Protein AF-A0A4R5ES61-F1 (afdb_monomer_lite)

Sequence (86 aa):
MGKEGDWPEFRLACNGGGGCVVVEHIA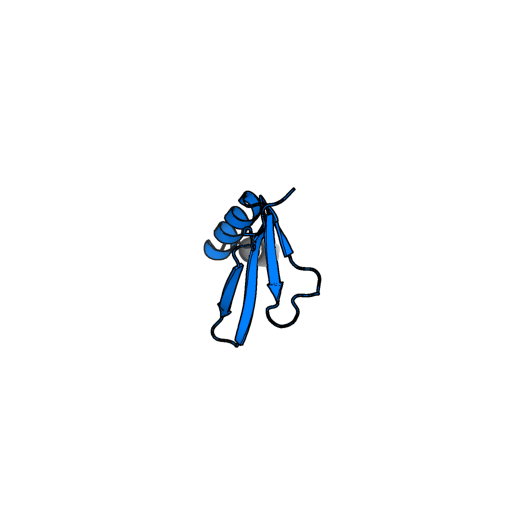DAVVIRDSKNLHQPGLVFSRREYADFRRRVRGGTWPRTVLQFLASVLRTAALILRHVTH

Secondary structure (DSSP, 8-state):
---TT-PPEEEEEE-TTS-EEEEEEETTEEEEEETT-TTSPPEEEEHHHHHHHHHHHHTT--HHHHHHHHHHHHHHHHHHHHHH--

Radius of gyration: 21.61 Å; chains: 1; bounding box: 33×20×77 Å

pLDDT: mean 81.59, std 13.6, range [36.25, 95.75]

Foldseek 3Di:
DDDPPPPWDWDWDDDPVGWIWIWTDDPQKTWIGGPVCRPDHTDIDGPVVVVVVVCCVVVVVPVVVVVVVVVVVVVVVVVVVVVVVD

Structure (mmCIF, N/CA/C/O backbone):
data_AF-A0A4R5ES61-F1
#
_entry.id   AF-A0A4R5ES61-F1
#
loop_
_atom_site.group_PDB
_atom_site.id
_atom_site.type_symbol
_atom_site.label_atom_id
_atom_site.label_alt_id
_atom_site.label_comp_id
_atom_site.label_asym_id
_atom_site.label_entity_id
_atom_site.label_seq_id
_atom_site.pdbx_PDB_ins_code
_atom_site.Cartn_x
_atom_site.Cartn_y
_atom_site.Cartn_z
_atom_site.occupancy
_atom_site.B_iso_or_equiv
_atom_site.auth_seq_id
_atom_site.auth_comp_id
_atom_site.auth_asym_id
_atom_site.auth_atom_id
_atom_site.pdbx_PDB_model_num
ATOM 1 N N . MET A 1 1 ? -16.903 -1.515 24.806 1.00 36.25 1 MET A N 1
ATOM 2 C CA . MET A 1 1 ? -15.765 -1.786 25.710 1.00 36.25 1 MET A CA 1
ATOM 3 C C . MET A 1 1 ? -14.912 -2.862 25.054 1.00 36.25 1 MET A C 1
ATOM 5 O O . MET A 1 1 ? -15.328 -4.014 25.044 1.00 36.25 1 MET A O 1
ATOM 9 N N . GLY A 1 2 ? -13.815 -2.477 24.393 1.00 47.22 2 GLY A N 1
ATOM 10 C CA . GLY A 1 2 ? -12.855 -3.435 23.830 1.00 47.22 2 GLY A CA 1
ATOM 11 C C . GLY A 1 2 ? -12.083 -4.097 24.967 1.00 47.22 2 GLY A C 1
ATOM 12 O O . GLY A 1 2 ? -11.713 -3.413 25.920 1.00 47.22 2 GLY A O 1
ATOM 13 N N . LYS A 1 3 ? -11.930 -5.422 24.926 1.00 47.44 3 LYS A N 1
ATOM 14 C CA . LYS A 1 3 ? -11.216 -6.165 25.966 1.00 47.44 3 LYS A CA 1
ATOM 15 C C . LYS A 1 3 ? -9.715 -5.921 25.840 1.00 47.44 3 LYS A C 1
ATOM 17 O O . LYS A 1 3 ? -9.151 -6.034 24.756 1.00 47.44 3 LYS A O 1
ATOM 22 N N . GLU A 1 4 ? -9.099 -5.612 26.974 1.00 49.34 4 GLU A N 1
ATOM 23 C CA . GLU A 1 4 ? -7.654 -5.591 27.175 1.00 49.34 4 GLU A CA 1
ATOM 24 C C . GLU A 1 4 ? -7.094 -6.977 26.823 1.00 49.34 4 GLU A C 1
ATOM 26 O O . GLU A 1 4 ? -7.375 -7.964 27.501 1.00 49.34 4 GLU A O 1
ATOM 31 N N . GLY A 1 5 ? -6.430 -7.071 25.672 1.00 52.78 5 GLY A N 1
ATOM 32 C CA . GLY A 1 5 ? -6.001 -8.334 25.063 1.00 52.78 5 GLY A CA 1
ATOM 33 C C . GLY A 1 5 ? -6.065 -8.336 23.534 1.00 52.78 5 GLY A C 1
ATOM 34 O O . GLY A 1 5 ? -5.376 -9.134 22.910 1.00 52.78 5 GLY A O 1
ATOM 35 N N . ASP A 1 6 ? -6.819 -7.416 22.928 1.00 59.12 6 ASP A N 1
ATOM 36 C CA . ASP A 1 6 ? -6.916 -7.266 21.469 1.00 59.12 6 ASP A CA 1
ATOM 37 C C . ASP A 1 6 ? -5.812 -6.341 20.928 1.00 59.12 6 ASP A C 1
ATOM 39 O O . ASP A 1 6 ? -6.070 -5.326 20.279 1.00 5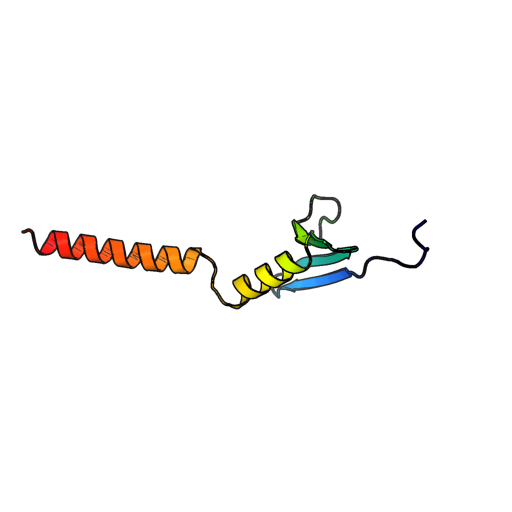9.12 6 ASP A O 1
ATOM 43 N N . TRP A 1 7 ? -4.553 -6.636 21.270 1.00 55.91 7 TRP A N 1
ATOM 44 C CA . TRP A 1 7 ? -3.441 -5.957 20.611 1.00 55.91 7 TRP A CA 1
ATOM 45 C C . TRP A 1 7 ? -3.474 -6.341 19.130 1.00 55.91 7 TRP A C 1
ATOM 47 O O . TRP A 1 7 ? -3.454 -7.538 18.831 1.00 55.91 7 TRP A O 1
ATOM 57 N N . PRO A 1 8 ? -3.548 -5.370 18.202 1.00 64.31 8 PRO A N 1
ATOM 58 C CA . PRO A 1 8 ? -3.647 -5.681 16.788 1.00 6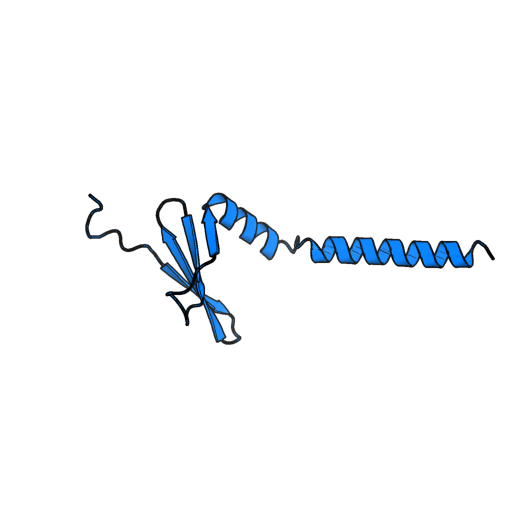4.31 8 PRO A CA 1
ATOM 59 C C . PRO A 1 8 ? -2.436 -6.502 16.358 1.00 64.31 8 PRO A C 1
ATOM 61 O O . PRO A 1 8 ? -1.285 -6.124 16.589 1.00 64.31 8 PRO A O 1
ATOM 64 N N . GLU A 1 9 ? -2.707 -7.650 15.740 1.00 76.06 9 GLU A N 1
ATOM 65 C CA . GLU A 1 9 ? -1.657 -8.489 15.187 1.00 76.06 9 GLU A CA 1
ATOM 66 C C . GLU A 1 9 ? -0.964 -7.706 14.068 1.00 76.06 9 GLU A C 1
ATOM 68 O O . GLU A 1 9 ? -1.590 -7.291 13.082 1.00 76.06 9 GLU A O 1
ATOM 73 N N . PHE A 1 10 ? 0.339 -7.484 14.236 1.00 83.44 10 PHE A N 1
ATOM 74 C CA . PHE A 1 10 ? 1.162 -6.818 13.244 1.00 83.44 10 PHE A CA 1
ATOM 75 C C . PHE A 1 10 ? 2.286 -7.725 12.762 1.00 83.44 10 PHE A C 1
ATOM 77 O O . PHE A 1 10 ? 2.870 -8.515 13.504 1.00 83.44 10 PHE A O 1
ATOM 84 N N . ARG A 1 11 ? 2.626 -7.574 11.485 1.00 90.62 11 ARG A N 1
ATOM 85 C CA . ARG A 1 11 ? 3.729 -8.275 10.843 1.00 90.62 11 ARG A CA 1
ATOM 86 C C . ARG A 1 11 ? 4.697 -7.272 10.242 1.00 90.62 11 ARG A C 1
ATOM 88 O O . ARG A 1 11 ? 4.310 -6.445 9.419 1.00 90.62 11 ARG A O 1
ATOM 95 N N . LEU A 1 12 ? 5.975 -7.408 10.581 1.00 91.06 12 LEU A N 1
ATOM 96 C CA . LEU A 1 12 ? 7.051 -6.712 9.886 1.00 91.06 12 LEU A CA 1
ATOM 97 C C . LEU A 1 12 ? 7.375 -7.445 8.574 1.00 91.06 12 LEU A C 1
ATOM 99 O O . LEU A 1 12 ? 7.642 -8.650 8.566 1.00 91.06 12 LEU A O 1
ATOM 103 N N . ALA A 1 13 ? 7.341 -6.727 7.454 1.00 90.12 13 ALA A N 1
ATOM 104 C CA . ALA A 1 13 ? 7.690 -7.238 6.134 1.00 90.12 13 ALA A CA 1
ATOM 105 C C . ALA A 1 13 ? 8.814 -6.393 5.530 1.00 90.12 13 ALA A C 1
ATOM 107 O O . ALA A 1 13 ? 8.621 -5.218 5.230 1.00 90.12 13 ALA A O 1
ATOM 108 N N . CYS A 1 14 ? 9.978 -7.008 5.334 1.00 91.25 14 CYS A N 1
ATOM 109 C CA . CYS A 1 14 ? 11.17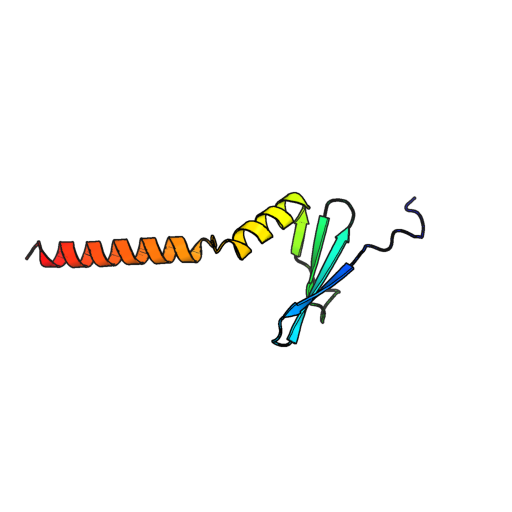2 -6.359 4.803 1.00 91.25 14 CYS A CA 1
ATOM 110 C C . CYS A 1 14 ? 11.522 -6.877 3.409 1.00 91.25 14 CYS A C 1
ATOM 112 O O . CYS A 1 14 ? 11.294 -8.046 3.094 1.00 91.25 14 CYS A O 1
ATOM 114 N N . ASN A 1 15 ? 12.125 -6.017 2.593 1.00 85.50 15 ASN A N 1
ATOM 115 C CA . ASN A 1 15 ? 12.867 -6.435 1.411 1.00 85.50 15 ASN A CA 1
ATOM 116 C C . ASN A 1 15 ? 14.365 -6.586 1.747 1.00 85.50 15 ASN A C 1
ATOM 118 O O . ASN A 1 15 ? 14.850 -6.061 2.748 1.00 85.50 15 ASN A O 1
ATOM 122 N N . GLY A 1 16 ? 15.119 -7.277 0.889 1.00 79.94 16 GLY A N 1
ATOM 123 C CA . GLY A 1 16 ? 16.573 -7.435 1.051 1.00 79.94 16 GLY A CA 1
ATOM 124 C C . GLY A 1 16 ? 17.388 -6.139 0.901 1.00 79.94 16 GLY A C 1
ATOM 125 O O . GLY A 1 16 ? 18.595 -6.164 1.096 1.00 79.94 16 GLY A O 1
ATOM 126 N N . GLY A 1 17 ? 16.747 -5.014 0.558 1.00 81.56 17 GLY A N 1
ATOM 127 C CA . GLY A 1 17 ? 17.367 -3.695 0.382 1.00 81.56 17 GLY A CA 1
ATOM 128 C C . GLY A 1 17 ? 17.178 -2.744 1.570 1.00 81.56 17 GLY A C 1
ATOM 129 O O . GLY A 1 17 ? 17.409 -1.547 1.425 1.00 81.56 17 GLY A O 1
ATOM 130 N N . GLY A 1 18 ? 16.716 -3.238 2.726 1.00 79.56 18 GLY A N 1
ATOM 131 C CA . GLY A 1 18 ? 16.578 -2.444 3.956 1.00 79.56 18 GLY A CA 1
ATOM 132 C C . GLY A 1 18 ? 15.310 -1.582 4.051 1.00 79.56 18 GLY A C 1
ATOM 133 O O . GLY A 1 18 ? 15.186 -0.770 4.973 1.00 79.56 18 GLY A O 1
ATOM 134 N N . GLY A 1 19 ? 14.368 -1.744 3.118 1.00 89.50 19 GLY A N 1
ATOM 135 C CA . GLY A 1 19 ? 13.019 -1.189 3.208 1.00 89.50 19 GLY A CA 1
ATOM 136 C C . GLY A 1 19 ? 12.090 -2.168 3.920 1.00 89.50 19 GLY A C 1
ATOM 137 O O . GLY A 1 19 ? 11.980 -3.323 3.507 1.00 89.50 19 GLY A O 1
ATOM 138 N N . CYS A 1 20 ? 11.409 -1.711 4.968 1.00 93.38 20 CYS A N 1
ATOM 139 C CA . CYS A 1 20 ? 10.475 -2.525 5.734 1.00 93.38 20 CYS A CA 1
ATOM 140 C C . CYS A 1 20 ? 9.168 -1.772 5.968 1.00 93.38 20 CYS A C 1
ATOM 142 O O . CYS A 1 20 ? 9.151 -0.555 6.146 1.00 93.38 20 CYS A O 1
ATOM 144 N N . VAL A 1 21 ? 8.073 -2.521 6.005 1.00 94.12 21 VAL A N 1
ATOM 145 C CA . VAL A 1 21 ? 6.752 -2.013 6.366 1.00 94.12 21 VAL A CA 1
ATOM 146 C C . VAL A 1 21 ? 6.176 -2.834 7.507 1.00 94.12 21 VAL A C 1
ATOM 148 O O . VAL A 1 21 ? 6.409 -4.041 7.597 1.00 94.12 21 VAL A O 1
ATOM 151 N N . VAL A 1 22 ? 5.409 -2.180 8.368 1.00 94.00 22 VAL A N 1
ATOM 152 C CA . VAL A 1 22 ? 4.547 -2.844 9.344 1.00 94.00 22 VAL A CA 1
ATOM 153 C C . VAL A 1 22 ? 3.173 -3.006 8.712 1.00 94.00 22 VAL A C 1
ATOM 155 O O . VAL A 1 22 ? 2.627 -2.050 8.164 1.00 94.00 22 VAL A O 1
ATOM 158 N N . VAL A 1 23 ? 2.641 -4.223 8.756 1.00 94.12 23 VAL A N 1
ATOM 159 C CA . VAL A 1 23 ? 1.300 -4.568 8.281 1.00 94.12 23 VAL A CA 1
ATOM 160 C C . VAL A 1 23 ? 0.464 -4.952 9.492 1.00 94.12 23 VAL A C 1
ATOM 162 O O . VAL A 1 23 ? 0.748 -5.967 10.119 1.00 94.12 23 VAL A O 1
ATOM 165 N N . GLU A 1 24 ? -0.543 -4.152 9.817 1.00 92.69 24 GLU A N 1
ATOM 166 C CA . GLU A 1 24 ? -1.427 -4.336 10.971 1.00 92.69 24 GLU A CA 1
ATOM 167 C C . GLU A 1 24 ? -2.815 -4.766 10.497 1.00 92.69 24 GLU A C 1
ATOM 169 O O . GLU A 1 24 ? -3.382 -4.168 9.576 1.00 92.69 24 GLU A O 1
ATOM 174 N N . HIS A 1 25 ? -3.380 -5.787 11.135 1.00 91.06 25 HIS A N 1
ATOM 175 C CA . HIS A 1 25 ? -4.763 -6.197 10.917 1.00 91.06 25 HIS A CA 1
ATOM 176 C C . HIS A 1 25 ? -5.631 -5.646 12.051 1.00 91.06 25 HIS A C 1
ATOM 178 O O . HIS A 1 25 ? -5.556 -6.119 13.180 1.00 91.06 25 HIS A O 1
ATOM 184 N N . ILE A 1 26 ? -6.456 -4.639 11.752 1.00 88.19 26 ILE A N 1
ATOM 185 C CA . ILE A 1 26 ? -7.323 -3.973 12.735 1.00 88.19 26 ILE A CA 1
ATOM 186 C C . ILE A 1 26 ? -8.767 -4.122 12.263 1.00 88.19 26 ILE A C 1
ATOM 188 O O . ILE A 1 26 ? -9.156 -3.522 11.259 1.00 88.19 26 ILE A O 1
ATOM 192 N N . ALA A 1 27 ? -9.563 -4.926 12.974 1.00 88.12 27 ALA A N 1
ATOM 193 C CA . ALA A 1 27 ? -10.927 -5.279 12.573 1.00 88.12 27 ALA A CA 1
ATOM 194 C C . ALA A 1 27 ? -10.986 -5.721 11.088 1.00 88.12 27 ALA A C 1
ATOM 196 O O . ALA A 1 27 ? -10.325 -6.691 10.698 1.00 88.12 27 ALA A O 1
ATOM 197 N N . ASP A 1 28 ? -11.729 -5.001 10.244 1.00 88.62 28 ASP A N 1
ATOM 198 C CA . ASP A 1 28 ? -11.891 -5.288 8.810 1.00 88.62 28 ASP A CA 1
ATOM 199 C C . ASP A 1 28 ? -10.900 -4.547 7.898 1.00 88.62 28 ASP A C 1
ATOM 201 O O . ASP A 1 28 ? -10.980 -4.648 6.666 1.00 88.62 28 ASP A O 1
ATOM 205 N N . ALA A 1 29 ? -9.935 -3.846 8.493 1.00 91.81 29 ALA A N 1
ATOM 206 C CA . ALA A 1 29 ? -8.916 -3.089 7.790 1.00 91.81 29 ALA A CA 1
ATOM 207 C C . ALA A 1 29 ? -7.529 -3.745 7.872 1.00 91.81 29 ALA A C 1
ATOM 209 O O . ALA A 1 29 ? -7.176 -4.444 8.824 1.00 91.81 29 ALA A O 1
ATOM 210 N N . VAL A 1 30 ? -6.728 -3.477 6.845 1.00 94.31 30 VAL A N 1
ATOM 211 C CA . VAL A 1 30 ? -5.291 -3.731 6.801 1.00 94.31 30 VAL A CA 1
ATOM 212 C C . VAL A 1 30 ? -4.601 -2.382 6.686 1.00 94.31 30 VAL A C 1
ATOM 214 O O . VAL A 1 30 ? -4.825 -1.652 5.718 1.00 94.31 30 VAL A O 1
ATOM 217 N N . VAL A 1 31 ? -3.769 -2.055 7.668 1.00 93.69 31 VAL A N 1
ATOM 218 C CA . VAL A 1 31 ? -3.007 -0.806 7.711 1.00 93.69 31 VAL A CA 1
ATOM 219 C C . VAL A 1 31 ? -1.545 -1.117 7.430 1.00 93.69 31 VAL A C 1
ATOM 221 O O . VAL A 1 31 ? -0.973 -2.026 8.023 1.00 93.69 31 VAL A O 1
ATOM 224 N N . ILE A 1 32 ? -0.936 -0.384 6.502 1.00 94.19 32 ILE A N 1
ATOM 225 C CA . ILE A 1 32 ? 0.470 -0.545 6.130 1.00 94.19 32 ILE A CA 1
ATOM 226 C C . ILE A 1 32 ? 1.203 0.757 6.413 1.00 94.19 32 ILE A C 1
ATOM 228 O O . ILE A 1 32 ? 0.833 1.809 5.885 1.00 94.19 32 ILE A O 1
ATOM 232 N N . ARG A 1 33 ? 2.262 0.682 7.215 1.00 94.00 33 ARG A N 1
ATOM 233 C CA . ARG A 1 33 ? 3.086 1.829 7.612 1.00 94.00 33 ARG A CA 1
ATOM 234 C C . ARG A 1 33 ? 4.546 1.576 7.289 1.00 94.00 33 ARG A C 1
ATOM 236 O O . ARG A 1 33 ? 5.010 0.438 7.339 1.00 94.00 33 ARG A O 1
ATOM 243 N N . ASP A 1 34 ? 5.275 2.643 6.997 1.00 93.25 34 ASP A N 1
ATOM 244 C CA . ASP A 1 34 ? 6.732 2.592 6.951 1.00 93.25 34 ASP A CA 1
ATOM 245 C C . ASP A 1 34 ? 7.272 2.242 8.345 1.00 93.25 34 ASP A C 1
ATOM 247 O O . ASP A 1 34 ? 6.889 2.864 9.339 1.00 93.25 34 ASP A O 1
ATOM 251 N N . SER A 1 35 ? 8.151 1.238 8.438 1.00 91.19 35 SER A N 1
ATOM 252 C CA . SER A 1 35 ? 8.608 0.742 9.742 1.00 91.19 35 SER A CA 1
ATOM 253 C C . SER A 1 35 ? 9.445 1.759 10.519 1.00 91.19 35 SER A C 1
ATOM 255 O O . SER A 1 35 ? 9.671 1.566 11.710 1.00 91.19 35 SER A O 1
ATOM 257 N N . LYS A 1 36 ? 9.950 2.806 9.856 1.00 90.88 36 LYS A N 1
ATOM 258 C CA . LYS A 1 36 ? 10.762 3.858 10.476 1.00 90.88 36 LYS A CA 1
ATOM 259 C C . LYS A 1 36 ? 9.908 5.054 10.905 1.00 90.88 36 LYS A C 1
ATOM 261 O O . LYS A 1 36 ? 10.394 5.881 11.666 1.00 90.88 36 LYS A O 1
ATOM 266 N N . ASN A 1 37 ? 8.651 5.144 10.456 1.00 90.12 37 ASN A N 1
ATOM 267 C CA . ASN A 1 37 ? 7.777 6.299 10.678 1.00 90.12 37 ASN A CA 1
ATOM 268 C C . ASN A 1 37 ? 6.322 5.883 10.972 1.00 90.12 37 ASN A C 1
ATOM 270 O O . ASN A 1 37 ? 5.398 6.226 10.234 1.00 90.12 37 ASN A O 1
ATOM 274 N N . LEU A 1 38 ? 6.091 5.170 12.080 1.00 87.44 38 LEU A N 1
ATOM 275 C CA . LEU A 1 38 ? 4.768 4.618 12.425 1.00 87.44 38 LEU A CA 1
ATOM 276 C C . LEU A 1 38 ? 3.676 5.682 12.646 1.00 87.44 38 LEU A C 1
ATOM 278 O O . LEU A 1 38 ? 2.497 5.420 12.412 1.00 87.44 38 LEU A O 1
ATOM 282 N N . HIS A 1 39 ? 4.055 6.888 13.071 1.00 87.38 39 HIS A N 1
ATOM 283 C CA . HIS A 1 39 ? 3.111 7.967 13.383 1.00 87.38 39 HIS A CA 1
ATOM 284 C C . HIS A 1 39 ? 2.610 8.733 12.154 1.00 87.38 39 HIS A C 1
ATOM 286 O O . HIS A 1 39 ? 1.693 9.543 12.272 1.00 87.38 39 HIS A O 1
ATOM 292 N N . GLN A 1 40 ? 3.192 8.496 10.978 1.00 86.00 40 GLN A N 1
ATOM 293 C CA . GLN A 1 40 ? 2.718 9.115 9.745 1.00 86.00 40 GLN A CA 1
ATOM 294 C C . GLN A 1 40 ? 1.486 8.384 9.185 1.00 86.00 40 GLN A C 1
ATOM 296 O O . GLN A 1 40 ? 1.224 7.231 9.550 1.00 86.00 40 GLN A O 1
ATOM 301 N N . PRO A 1 41 ? 0.707 9.036 8.300 1.00 86.06 41 PRO A N 1
ATOM 302 C CA . PRO A 1 41 ? -0.391 8.382 7.601 1.00 86.06 41 PRO A CA 1
ATOM 303 C C . PRO A 1 41 ? 0.084 7.113 6.880 1.00 86.06 41 PRO A C 1
ATOM 305 O O . PRO A 1 41 ? 1.035 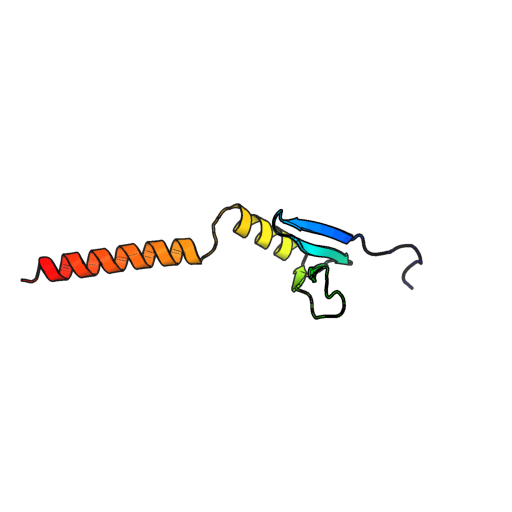7.144 6.101 1.00 86.06 41 PRO A O 1
ATOM 308 N N . GLY A 1 42 ? -0.583 5.995 7.161 1.00 89.56 42 GLY A N 1
ATOM 309 C CA . GLY A 1 42 ? -0.359 4.722 6.483 1.00 89.56 42 GLY A CA 1
ATOM 310 C C . GLY A 1 42 ? -1.321 4.520 5.316 1.00 89.56 42 GLY A C 1
ATOM 311 O O . GLY A 1 42 ? -2.320 5.228 5.179 1.00 89.56 42 GLY A O 1
ATOM 312 N N . LEU A 1 43 ? -1.050 3.508 4.497 1.00 93.62 43 LEU A N 1
ATOM 313 C CA . LEU A 1 43 ? -2.030 3.018 3.533 1.00 93.62 43 LEU A CA 1
ATOM 314 C C . LEU A 1 43 ? -3.061 2.169 4.273 1.00 93.62 43 LEU A C 1
ATOM 316 O O . LEU A 1 43 ? -2.690 1.278 5.034 1.00 93.62 43 LEU A O 1
ATOM 320 N N . VAL A 1 44 ? -4.342 2.426 4.032 1.00 94.50 44 VAL A N 1
ATOM 321 C CA . VAL A 1 44 ? -5.446 1.702 4.666 1.00 94.50 44 VAL A CA 1
ATOM 322 C C . VAL A 1 44 ? -6.260 1.013 3.582 1.00 94.50 44 VAL A C 1
ATOM 324 O O . VAL A 1 44 ? -6.671 1.645 2.612 1.00 94.50 44 VAL A O 1
ATOM 327 N N . PHE A 1 45 ? -6.482 -0.284 3.755 1.00 95.75 45 PHE A N 1
ATOM 328 C CA . PHE A 1 45 ? -7.279 -1.117 2.861 1.00 95.75 45 PHE A CA 1
ATOM 329 C C . PHE A 1 45 ? -8.359 -1.830 3.661 1.00 95.75 45 PHE A C 1
ATOM 331 O O . PHE A 1 45 ? -8.121 -2.211 4.804 1.00 95.75 45 PHE A O 1
ATOM 338 N N . SER A 1 46 ? -9.492 -2.149 3.045 1.00 95.44 46 SER A N 1
ATOM 339 C CA . SER A 1 46 ? -10.281 -3.291 3.513 1.00 95.44 46 SER A CA 1
ATOM 340 C C . SER A 1 46 ? -9.517 -4.606 3.288 1.00 95.44 46 SER A C 1
ATOM 342 O O . SER A 1 46 ? -8.649 -4.711 2.412 1.00 95.44 46 SER A O 1
ATOM 344 N N . ARG A 1 47 ? -9.878 -5.669 4.019 1.00 92.50 47 ARG A N 1
ATOM 345 C CA . ARG A 1 47 ? -9.312 -7.019 3.798 1.00 92.50 47 ARG A CA 1
ATOM 346 C C . ARG A 1 47 ? -9.418 -7.476 2.335 1.00 92.50 47 ARG A C 1
ATOM 348 O O . ARG A 1 47 ? -8.476 -8.068 1.802 1.00 92.50 47 ARG A O 1
ATOM 355 N N . ARG A 1 48 ? -10.549 -7.187 1.678 1.00 94.62 48 ARG A N 1
ATOM 356 C CA . ARG A 1 48 ? -10.793 -7.554 0.273 1.00 94.62 48 ARG A CA 1
ATOM 357 C C . ARG A 1 48 ? -9.875 -6.782 -0.670 1.00 94.62 48 ARG A C 1
ATOM 359 O O . ARG A 1 48 ? -9.217 -7.396 -1.505 1.00 94.62 48 ARG A O 1
ATOM 366 N N . GLU A 1 49 ? -9.778 -5.466 -0.506 1.00 95.56 49 GLU A N 1
ATOM 367 C CA . GLU A 1 49 ? -8.906 -4.630 -1.339 1.00 95.56 49 GLU A CA 1
ATOM 368 C C . GLU A 1 49 ? -7.436 -5.011 -1.187 1.00 95.56 49 GLU A C 1
ATOM 370 O O . GLU A 1 49 ? -6.716 -5.077 -2.183 1.00 95.56 49 GLU A O 1
ATOM 375 N N . TYR A 1 50 ? -6.990 -5.338 0.028 1.00 93.50 50 TYR A N 1
ATOM 376 C CA . TYR A 1 50 ? -5.618 -5.781 0.255 1.00 93.50 50 TYR A CA 1
ATOM 377 C C . TYR A 1 50 ? -5.310 -7.112 -0.451 1.00 93.50 50 TYR A C 1
ATOM 379 O O . TYR A 1 50 ? -4.250 -7.276 -1.070 1.00 93.50 50 TYR A O 1
ATOM 387 N N . ALA A 1 51 ? -6.245 -8.067 -0.409 1.00 92.31 51 ALA A N 1
ATOM 388 C CA . ALA A 1 51 ? -6.109 -9.335 -1.119 1.00 92.31 51 ALA A CA 1
ATOM 389 C C . ALA A 1 51 ? -6.047 -9.127 -2.642 1.00 92.31 51 ALA A C 1
ATOM 391 O O . ALA A 1 51 ? -5.185 -9.705 -3.310 1.00 92.31 51 ALA A O 1
ATOM 392 N N . ASP A 1 52 ? -6.920 -8.278 -3.183 1.00 93.00 52 ASP A N 1
ATOM 393 C CA . ASP A 1 52 ? -6.956 -7.918 -4.602 1.00 93.00 52 ASP A CA 1
ATOM 394 C C . ASP A 1 52 ? -5.661 -7.224 -5.037 1.00 93.00 52 ASP A C 1
ATOM 396 O O . ASP A 1 52 ? -5.053 -7.616 -6.037 1.00 93.00 52 ASP A O 1
ATOM 400 N N . PHE A 1 53 ? -5.195 -6.246 -4.256 1.00 89.88 53 PHE A N 1
ATOM 401 C CA . PHE A 1 53 ? -3.932 -5.546 -4.472 1.00 89.88 53 PHE A CA 1
ATOM 402 C C . PHE A 1 53 ? -2.762 -6.529 -4.568 1.00 89.88 53 PHE A C 1
ATOM 404 O O . PHE A 1 53 ? -2.027 -6.532 -5.558 1.00 89.88 53 PHE A O 1
ATOM 411 N N . ARG A 1 54 ? -2.626 -7.435 -3.592 1.00 89.50 54 ARG A N 1
ATOM 412 C CA . ARG A 1 54 ? -1.566 -8.451 -3.597 1.00 89.50 54 ARG A CA 1
ATOM 413 C C . ARG A 1 54 ? -1.624 -9.361 -4.819 1.00 89.50 54 ARG A C 1
ATOM 415 O O . ARG A 1 54 ? -0.569 -9.684 -5.367 1.00 89.50 54 ARG A O 1
ATOM 422 N N . ARG A 1 55 ? -2.821 -9.795 -5.234 1.00 89.25 55 ARG A N 1
ATOM 423 C CA . ARG A 1 55 ? -2.982 -10.624 -6.440 1.00 89.25 55 ARG A CA 1
ATOM 424 C C . ARG A 1 55 ? -2.522 -9.868 -7.684 1.00 89.25 55 ARG A C 1
ATOM 426 O O . ARG A 1 55 ? -1.751 -10.422 -8.459 1.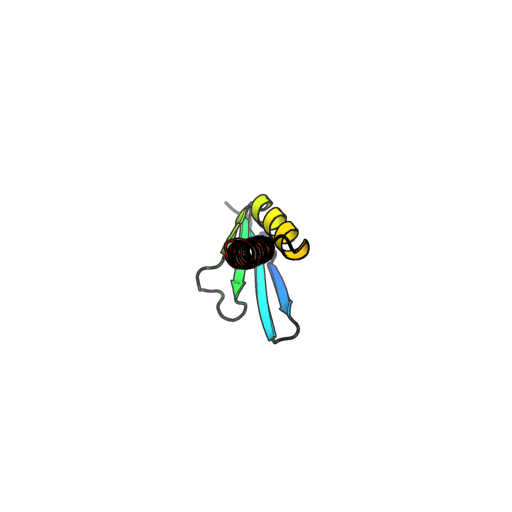00 89.25 55 ARG A O 1
ATOM 433 N N . ARG A 1 56 ? -2.910 -8.597 -7.832 1.00 85.19 56 ARG A N 1
ATOM 434 C CA . ARG A 1 56 ? -2.526 -7.768 -8.988 1.00 85.19 56 ARG A CA 1
ATOM 435 C C . ARG A 1 56 ? -1.025 -7.504 -9.060 1.00 85.19 56 ARG A C 1
ATOM 437 O O . ARG A 1 56 ? -0.458 -7.570 -10.147 1.00 85.19 56 ARG A O 1
ATOM 444 N N . VAL A 1 57 ? -0.391 -7.220 -7.919 1.00 84.25 57 VAL A N 1
ATOM 445 C CA . VAL A 1 57 ? 1.055 -6.963 -7.842 1.00 84.25 57 VAL A CA 1
ATOM 446 C C . VAL A 1 57 ? 1.856 -8.234 -8.123 1.00 84.25 57 VAL A C 1
ATOM 448 O O . VAL A 1 57 ? 2.760 -8.203 -8.951 1.00 84.25 57 VAL A O 1
ATOM 451 N N . ARG A 1 58 ? 1.509 -9.369 -7.496 1.00 81.94 58 ARG A N 1
ATOM 452 C CA . ARG A 1 58 ? 2.203 -10.649 -7.746 1.00 81.94 58 ARG A CA 1
ATOM 453 C C . ARG A 1 58 ? 1.986 -11.176 -9.161 1.00 81.94 58 ARG A C 1
ATOM 455 O O . ARG A 1 58 ? 2.901 -11.750 -9.730 1.00 81.94 58 ARG A O 1
ATOM 462 N N . GLY A 1 59 ? 0.790 -10.986 -9.716 1.00 75.12 59 GLY A N 1
ATOM 463 C CA . GLY A 1 59 ? 0.441 -11.429 -11.065 1.00 75.12 59 GLY A CA 1
ATOM 464 C C . GLY A 1 59 ? 1.024 -10.568 -12.187 1.00 75.12 59 GLY A C 1
ATOM 465 O O . GLY A 1 59 ? 0.720 -10.824 -13.345 1.00 75.12 59 GLY A O 1
ATOM 466 N N . GLY A 1 60 ? 1.798 -9.517 -11.885 1.00 64.88 60 GLY A N 1
ATOM 467 C CA . GLY A 1 60 ? 2.406 -8.654 -12.906 1.00 64.88 60 GLY A CA 1
ATOM 468 C C . GLY A 1 60 ? 1.414 -7.794 -13.705 1.00 64.88 60 GLY A C 1
ATOM 469 O O . GLY A 1 60 ? 1.828 -7.019 -14.563 1.00 64.88 60 GLY A O 1
ATOM 470 N N . THR A 1 61 ? 0.116 -7.859 -13.393 1.00 62.62 61 THR A N 1
ATOM 471 C CA . THR A 1 61 ? -0.978 -7.064 -13.989 1.00 62.62 61 THR A CA 1
ATOM 472 C C . THR A 1 61 ? -0.982 -5.604 -13.532 1.00 62.62 61 THR A C 1
ATOM 474 O O . THR A 1 61 ? -2.029 -4.978 -13.365 1.00 62.62 61 THR A O 1
ATOM 477 N N . TRP A 1 62 ? 0.197 -5.038 -13.296 1.00 62.53 62 TRP A N 1
ATOM 478 C CA . TRP A 1 62 ? 0.307 -3.609 -13.083 1.00 62.53 62 TRP A CA 1
ATOM 479 C C . TRP A 1 62 ? -0.044 -2.910 -14.408 1.00 62.53 62 TRP A C 1
ATOM 481 O O . TRP A 1 62 ? 0.528 -3.262 -15.444 1.00 62.53 62 TRP A O 1
ATOM 491 N N . PRO A 1 63 ? -0.966 -1.927 -14.421 1.00 66.06 63 PRO A N 1
ATOM 492 C CA . PRO A 1 63 ? -1.479 -1.331 -15.659 1.00 66.06 63 PRO A CA 1
ATOM 493 C C . PRO A 1 63 ? -0.379 -0.733 -16.540 1.00 66.06 63 PRO A C 1
ATOM 495 O O . PRO A 1 63 ? -0.543 -0.626 -17.749 1.00 66.06 63 PRO A O 1
ATOM 498 N N . ARG A 1 64 ? 0.779 -0.409 -15.957 1.00 65.62 64 ARG A N 1
ATOM 499 C CA . ARG A 1 64 ? 1.940 0.112 -16.676 1.00 65.62 64 ARG A CA 1
ATOM 500 C C . ARG A 1 64 ? 2.472 -0.851 -17.740 1.00 65.62 64 ARG A C 1
ATOM 502 O O . ARG A 1 64 ? 2.834 -0.372 -18.803 1.00 65.62 64 ARG A O 1
ATOM 509 N N . THR A 1 65 ? 2.453 -2.165 -17.517 1.00 65.62 65 THR A N 1
ATOM 510 C CA . THR A 1 65 ? 2.948 -3.144 -18.502 1.00 65.62 65 THR A CA 1
ATOM 511 C C . THR A 1 65 ? 2.012 -3.243 -19.707 1.00 65.62 65 THR A C 1
ATOM 513 O O . THR A 1 65 ? 2.456 -3.213 -20.851 1.00 65.62 65 THR A O 1
ATOM 516 N N . VAL A 1 66 ? 0.698 -3.277 -19.456 1.00 69.31 66 VAL A N 1
ATOM 517 C CA . VAL A 1 66 ? -0.332 -3.284 -20.510 1.00 69.31 66 VAL A CA 1
ATOM 518 C C . VAL A 1 66 ? -0.302 -1.971 -21.294 1.00 69.31 66 VAL A C 1
ATOM 520 O O . VAL A 1 66 ? -0.298 -1.985 -22.521 1.00 69.31 66 VAL A O 1
ATOM 523 N N . LEU A 1 67 ? -0.200 -0.836 -20.598 1.00 74.88 67 LEU A N 1
ATOM 524 C CA . LEU A 1 67 ? -0.081 0.480 -21.227 1.00 74.88 67 LEU A CA 1
ATOM 525 C C . LEU A 1 67 ? 1.209 0.616 -22.049 1.00 74.88 67 LEU A C 1
ATOM 527 O O . LEU A 1 67 ? 1.163 1.153 -23.151 1.00 74.88 67 LEU A O 1
ATOM 531 N N . GLN A 1 68 ? 2.347 0.107 -21.565 1.00 76.25 68 GLN A N 1
ATOM 532 C CA . GLN A 1 68 ? 3.614 0.102 -22.308 1.00 76.25 68 GLN A CA 1
ATOM 533 C C . GLN A 1 68 ? 3.542 -0.763 -23.567 1.00 76.25 68 GLN A C 1
ATOM 535 O O . GLN A 1 68 ? 4.051 -0.363 -24.617 1.00 76.25 68 GLN A O 1
ATOM 540 N N . PHE A 1 69 ? 2.894 -1.924 -23.479 1.00 77.19 69 PHE A N 1
ATOM 541 C CA . PHE A 1 69 ? 2.706 -2.804 -24.625 1.00 77.19 69 PHE A CA 1
ATOM 542 C C . PHE A 1 69 ? 1.818 -2.146 -25.688 1.00 77.19 69 PHE A C 1
ATOM 544 O O . PHE A 1 69 ? 2.220 -2.035 -26.844 1.00 77.19 69 PHE A O 1
ATOM 551 N N . LEU A 1 70 ? 0.657 -1.617 -25.289 1.00 81.56 70 LEU A N 1
ATOM 552 C CA . LEU A 1 70 ? -0.254 -0.908 -26.194 1.00 81.56 70 LEU A CA 1
ATOM 553 C C . LEU A 1 70 ? 0.406 0.321 -26.830 1.00 81.56 70 LEU A C 1
ATOM 555 O O . LEU A 1 70 ? 0.309 0.514 -28.041 1.00 81.56 70 LEU A O 1
ATOM 559 N N . ALA A 1 71 ? 1.134 1.118 -26.045 1.00 82.44 71 ALA A N 1
ATOM 560 C CA . ALA A 1 71 ? 1.882 2.260 -26.562 1.00 82.44 71 ALA A CA 1
ATOM 561 C C . ALA A 1 71 ? 2.950 1.839 -27.584 1.00 82.44 71 ALA A C 1
ATOM 563 O O . ALA A 1 71 ? 3.130 2.517 -28.595 1.00 82.44 71 ALA A O 1
ATOM 564 N N . SER A 1 72 ? 3.632 0.712 -27.356 1.00 83.38 72 SER A N 1
ATOM 565 C CA . SER A 1 72 ? 4.634 0.182 -28.290 1.00 83.38 72 SER A CA 1
ATOM 566 C C . SER A 1 72 ? 3.997 -0.257 -29.609 1.00 83.38 72 SER A C 1
ATOM 568 O O . SER A 1 72 ? 4.485 0.118 -30.672 1.00 83.38 72 SER A O 1
ATOM 570 N N . VAL A 1 73 ? 2.870 -0.972 -29.557 1.00 86.62 73 VAL A N 1
ATOM 571 C CA . VAL A 1 73 ? 2.134 -1.414 -30.755 1.00 86.62 73 VAL A CA 1
ATOM 572 C C . VAL A 1 73 ? 1.642 -0.224 -31.581 1.00 86.62 73 VAL A C 1
ATOM 574 O O . VAL A 1 73 ? 1.867 -0.182 -32.791 1.00 86.62 73 VAL A O 1
ATOM 577 N N . LEU A 1 74 ? 1.031 0.776 -30.937 1.00 88.50 74 LEU A N 1
ATOM 578 C CA . LEU A 1 74 ? 0.540 1.982 -31.615 1.00 88.50 74 LEU A CA 1
ATOM 579 C C . LEU A 1 74 ? 1.668 2.751 -32.315 1.00 88.50 74 LEU A C 1
ATOM 581 O O . LEU A 1 74 ? 1.493 3.246 -33.428 1.00 88.50 74 LEU A O 1
ATOM 585 N N . ARG A 1 75 ? 2.846 2.825 -31.688 1.00 88.44 75 ARG A N 1
ATOM 586 C CA . ARG A 1 75 ? 4.009 3.528 -32.238 1.00 88.44 75 ARG A CA 1
ATOM 587 C C . ARG A 1 75 ? 4.573 2.823 -33.472 1.00 88.44 75 ARG A C 1
ATOM 589 O O . ARG A 1 75 ? 4.888 3.489 -34.455 1.00 88.44 75 ARG A O 1
ATOM 596 N N . THR A 1 76 ? 4.646 1.494 -33.449 1.00 85.50 76 THR A N 1
ATOM 597 C CA . THR A 1 76 ? 5.078 0.696 -34.606 1.00 85.50 76 THR A CA 1
ATOM 598 C C . THR A 1 76 ? 4.084 0.801 -35.760 1.00 85.50 76 THR A C 1
ATOM 600 O O . THR A 1 76 ? 4.492 1.035 -36.895 1.00 85.50 76 THR A O 1
ATOM 603 N N . ALA A 1 77 ? 2.781 0.714 -35.479 1.00 86.50 77 ALA A N 1
ATOM 604 C CA . ALA A 1 77 ? 1.743 0.880 -36.496 1.00 86.50 77 ALA A CA 1
ATOM 605 C C . ALA A 1 77 ? 1.820 2.262 -37.169 1.00 86.50 77 ALA A C 1
ATOM 607 O O . ALA A 1 77 ? 1.752 2.357 -38.392 1.00 86.50 77 ALA A O 1
ATOM 608 N N . ALA A 1 78 ? 2.051 3.326 -36.392 1.00 84.38 78 ALA A N 1
ATOM 609 C CA . ALA A 1 78 ? 2.225 4.676 -36.924 1.00 84.38 78 ALA A CA 1
ATOM 610 C C . ALA A 1 78 ? 3.463 4.818 -37.831 1.00 84.38 78 ALA A C 1
ATOM 612 O O . ALA A 1 78 ? 3.415 5.554 -38.816 1.00 84.38 78 ALA A O 1
ATOM 613 N N . LEU A 1 79 ? 4.566 4.124 -37.526 1.00 83.62 79 LEU A N 1
ATOM 614 C CA . LEU A 1 79 ? 5.767 4.115 -38.372 1.00 83.62 79 LEU A CA 1
ATOM 615 C C . LEU A 1 79 ? 5.537 3.367 -39.689 1.00 83.62 79 LEU A C 1
ATOM 617 O O . LEU A 1 79 ? 5.936 3.865 -40.740 1.00 83.62 79 LEU A O 1
ATOM 621 N N . ILE A 1 80 ? 4.858 2.219 -39.638 1.00 81.62 80 ILE A N 1
ATOM 622 C CA . ILE A 1 80 ? 4.520 1.428 -40.828 1.00 81.62 80 ILE A CA 1
ATOM 623 C C . ILE A 1 80 ? 3.583 2.221 -41.741 1.00 81.62 80 ILE A C 1
ATOM 625 O O . ILE A 1 80 ? 3.866 2.350 -42.928 1.00 81.62 80 ILE A O 1
ATOM 629 N N . LEU A 1 81 ? 2.518 2.818 -41.192 1.00 78.62 81 LEU A N 1
ATOM 630 C CA . LEU A 1 81 ? 1.614 3.663 -41.976 1.00 78.62 81 LEU A CA 1
ATOM 631 C C . LEU A 1 81 ? 2.365 4.805 -42.668 1.00 78.62 81 LEU A C 1
ATOM 633 O O . LEU A 1 81 ? 2.144 5.032 -43.849 1.00 78.62 81 LEU A O 1
ATOM 637 N N . ARG A 1 82 ? 3.303 5.464 -41.976 1.00 81.31 82 ARG A N 1
ATOM 638 C CA . ARG A 1 82 ? 4.134 6.527 -42.565 1.00 81.31 82 ARG A CA 1
ATOM 639 C C . ARG A 1 82 ? 5.045 6.053 -43.701 1.00 81.31 82 ARG A C 1
ATOM 641 O O . ARG A 1 82 ? 5.344 6.856 -44.574 1.00 81.31 82 ARG A O 1
ATOM 648 N N . HIS A 1 83 ? 5.516 4.806 -43.672 1.00 70.00 83 HIS A N 1
ATOM 649 C CA . HIS A 1 83 ? 6.364 4.238 -44.730 1.00 70.00 83 HIS A CA 1
ATOM 650 C C . HIS A 1 83 ? 5.567 3.730 -45.936 1.00 70.00 83 HIS A C 1
ATOM 652 O O . HIS A 1 83 ? 6.115 3.664 -47.026 1.00 70.00 83 HIS A O 1
ATOM 658 N N . VAL A 1 84 ? 4.296 3.364 -45.754 1.00 74.25 84 VAL A N 1
ATOM 659 C CA . VAL A 1 84 ? 3.429 2.861 -46.836 1.00 74.25 84 VAL A CA 1
ATOM 660 C C . VAL A 1 84 ? 2.747 3.997 -47.610 1.00 74.25 84 VAL A C 1
ATOM 662 O O . VAL A 1 84 ? 2.355 3.812 -48.756 1.00 74.25 84 VAL A O 1
ATOM 665 N N . THR A 1 85 ? 2.598 5.180 -47.010 1.00 63.06 85 THR A N 1
ATOM 666 C CA . THR A 1 85 ? 1.953 6.348 -47.640 1.00 63.06 85 THR A CA 1
ATOM 667 C C . THR A 1 85 ? 2.907 7.247 -48.440 1.00 63.06 85 THR A C 1
ATOM 669 O O . THR A 1 85 ? 2.571 8.407 -48.676 1.00 63.06 85 THR A O 1
ATOM 672 N N . HIS A 1 86 ? 4.089 6.758 -48.816 1.00 51.00 86 HIS A N 1
ATOM 673 C CA . HIS A 1 86 ? 5.115 7.511 -49.541 1.00 51.00 86 HIS A CA 1
ATOM 674 C C . HIS A 1 86 ? 5.599 6.741 -50.768 1.00 51.00 86 HIS A C 1
ATOM 676 O O . HIS A 1 86 ? 6.027 7.424 -51.726 1.00 51.00 86 HIS A O 1
#